Protein AF-V4A586-F1 (afdb_monomer_lite)

Structure (mmCIF, N/CA/C/O backbone):
data_AF-V4A586-F1
#
_entry.id 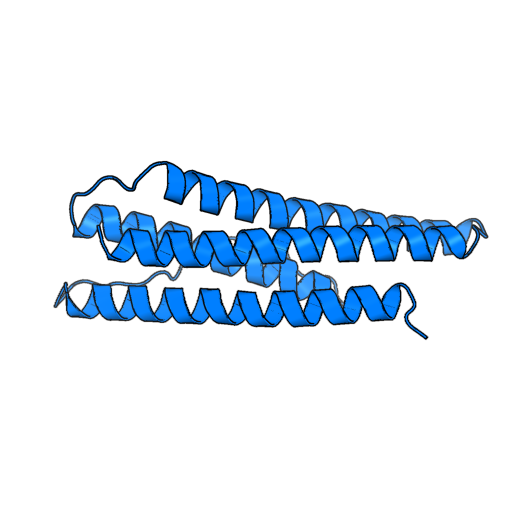  AF-V4A586-F1
#
loop_
_atom_site.group_PDB
_atom_site.id
_atom_site.type_symbol
_atom_site.label_atom_id
_atom_site.label_alt_id
_atom_site.label_comp_id
_atom_site.label_asym_id
_atom_site.label_entity_id
_atom_site.label_seq_id
_atom_site.pdbx_PDB_ins_code
_atom_site.Cartn_x
_atom_site.Cartn_y
_atom_site.Cartn_z
_atom_site.occupancy
_atom_site.B_iso_or_equiv
_atom_site.auth_seq_id
_atom_site.auth_comp_id
_atom_site.auth_asym_id
_atom_site.auth_atom_id
_atom_site.pdbx_PDB_model_num
ATOM 1 N N . ARG A 1 1 ? 27.097 9.034 -10.614 1.00 47.44 1 ARG A N 1
ATOM 2 C CA . ARG A 1 1 ? 26.293 8.954 -11.860 1.00 47.44 1 ARG A CA 1
ATOM 3 C C . ARG A 1 1 ? 24.962 8.303 -11.495 1.00 47.44 1 ARG A C 1
ATOM 5 O O . ARG A 1 1 ? 25.002 7.175 -11.031 1.00 47.44 1 ARG A O 1
ATOM 12 N N . SER A 1 2 ? 23.832 9.006 -11.604 1.00 67.00 2 SER A N 1
ATOM 13 C CA . SER A 1 2 ? 22.501 8.431 -11.347 1.00 67.00 2 SER A CA 1
ATOM 14 C C . SER A 1 2 ? 21.898 7.982 -12.677 1.00 67.00 2 SER A C 1
ATOM 16 O O . SER A 1 2 ? 21.744 8.813 -13.565 1.00 67.00 2 SER A O 1
ATOM 18 N N . GLY A 1 3 ? 21.640 6.683 -12.838 1.00 87.38 3 GLY A N 1
ATOM 19 C CA . GLY A 1 3 ? 20.925 6.125 -13.993 1.00 87.38 3 GLY A CA 1
ATOM 20 C C . GLY A 1 3 ? 19.514 5.653 -13.611 1.00 87.38 3 GLY A C 1
ATOM 21 O O . GLY A 1 3 ? 19.225 5.552 -12.416 1.00 87.38 3 GLY A O 1
ATOM 22 N N . PRO A 1 4 ? 18.658 5.301 -14.585 1.00 89.50 4 PRO A N 1
ATOM 23 C CA . PRO A 1 4 ? 17.266 4.889 -14.359 1.00 89.50 4 PRO A CA 1
ATOM 24 C C . PRO A 1 4 ? 17.081 3.821 -13.277 1.00 89.50 4 PRO A C 1
ATOM 26 O O . PRO A 1 4 ? 16.214 3.943 -12.416 1.00 89.50 4 PRO A O 1
ATOM 29 N N . SER A 1 5 ? 17.942 2.801 -13.252 1.00 91.19 5 SER A N 1
ATOM 30 C CA . SER A 1 5 ? 17.889 1.747 -12.231 1.00 91.19 5 SER A CA 1
ATOM 31 C C . SER A 1 5 ? 18.197 2.260 -10.820 1.00 91.19 5 SER A C 1
ATOM 33 O O . SER A 1 5 ? 17.603 1.788 -9.853 1.00 91.19 5 SER A O 1
ATOM 35 N N . ASN A 1 6 ? 19.104 3.235 -10.690 1.00 93.94 6 ASN A N 1
ATOM 36 C CA . ASN A 1 6 ? 19.412 3.864 -9.406 1.00 93.94 6 ASN A CA 1
ATOM 37 C C . ASN A 1 6 ? 18.234 4.717 -8.920 1.00 93.94 6 ASN A C 1
ATOM 39 O O . ASN A 1 6 ? 17.890 4.675 -7.744 1.00 93.94 6 ASN A O 1
ATOM 43 N N . GLU A 1 7 ? 17.579 5.446 -9.823 1.00 94.94 7 GLU A N 1
ATOM 44 C CA . GLU A 1 7 ? 16.382 6.220 -9.489 1.00 94.94 7 GLU A CA 1
ATOM 45 C C . GLU A 1 7 ? 15.229 5.319 -9.037 1.00 94.94 7 GLU A C 1
ATOM 47 O O . GLU A 1 7 ? 14.639 5.561 -7.983 1.00 94.94 7 GLU A O 1
ATOM 52 N N . LEU A 1 8 ? 14.970 4.224 -9.761 1.00 95.56 8 LEU A N 1
ATOM 53 C CA . LEU A 1 8 ? 13.999 3.212 -9.346 1.00 95.56 8 LEU A CA 1
ATOM 54 C C . LEU A 1 8 ? 14.324 2.662 -7.953 1.00 95.56 8 LEU A C 1
ATOM 56 O O . LEU A 1 8 ? 13.428 2.543 -7.120 1.00 95.56 8 LEU A O 1
ATOM 60 N N . HIS A 1 9 ? 15.595 2.349 -7.687 1.00 96.38 9 HIS A N 1
ATOM 61 C CA . HIS A 1 9 ? 16.029 1.857 -6.384 1.00 96.38 9 HIS A CA 1
ATOM 62 C C . HIS A 1 9 ? 15.733 2.862 -5.263 1.00 96.38 9 HIS A C 1
ATOM 64 O O . HIS A 1 9 ? 15.086 2.497 -4.283 1.00 96.38 9 HIS A O 1
ATOM 70 N N . VAL A 1 10 ? 16.125 4.128 -5.432 1.00 97.31 10 VAL A N 1
ATOM 71 C CA . VAL A 1 10 ? 15.877 5.194 -4.447 1.00 97.31 10 VAL A CA 1
ATOM 72 C C . VAL A 1 10 ? 14.379 5.372 -4.192 1.00 97.31 10 VAL A C 1
ATOM 74 O O . VAL A 1 10 ? 13.949 5.379 -3.039 1.00 97.31 10 VAL A O 1
ATOM 77 N N . LYS A 1 11 ? 13.557 5.444 -5.248 1.00 97.81 11 LYS A N 1
ATOM 78 C CA . LYS A 1 11 ? 12.097 5.582 -5.100 1.00 97.81 11 LYS A CA 1
ATOM 79 C C . LYS A 1 11 ? 11.458 4.381 -4.424 1.00 97.81 11 LYS A C 1
ATOM 81 O O . LYS A 1 11 ? 10.499 4.539 -3.670 1.00 97.81 11 LYS A O 1
ATOM 86 N N . LEU A 1 12 ? 12.006 3.193 -4.639 1.00 97.50 12 LEU A N 1
ATOM 87 C CA . LEU A 1 12 ? 11.536 1.990 -3.977 1.00 97.50 12 LEU A CA 1
ATOM 88 C C . LEU A 1 12 ? 11.859 1.989 -2.477 1.00 97.50 12 LEU A C 1
ATOM 90 O O . LEU A 1 12 ? 10.984 1.635 -1.688 1.00 97.50 12 LEU A O 1
ATOM 94 N N . GLU A 1 13 ? 13.063 2.411 -2.072 1.00 98.12 13 GLU A N 1
ATOM 95 C CA . GLU A 1 13 ? 13.418 2.570 -0.650 1.00 98.12 13 GLU A CA 1
ATOM 96 C C . GLU A 1 13 ? 12.497 3.571 0.053 1.00 98.12 13 GLU A C 1
ATOM 98 O O . GLU A 1 13 ? 11.889 3.237 1.074 1.00 98.12 13 GLU A O 1
ATOM 103 N N . GLU A 1 14 ? 12.322 4.759 -0.536 1.00 97.94 14 GLU A N 1
ATOM 104 C CA . GLU A 1 14 ? 11.419 5.797 -0.019 1.00 97.94 14 GLU A CA 1
ATOM 105 C C . GLU A 1 14 ? 9.994 5.245 0.164 1.00 97.94 14 GLU A C 1
ATOM 107 O O . GLU A 1 14 ? 9.363 5.438 1.208 1.00 97.94 14 GLU A O 1
ATOM 112 N N . CYS A 1 15 ? 9.482 4.514 -0.831 1.00 98.31 15 CYS A N 1
ATOM 113 C CA . CYS A 1 15 ? 8.144 3.937 -0.772 1.00 98.31 15 CYS A CA 1
ATOM 114 C C . CYS A 1 15 ? 8.016 2.884 0.335 1.00 98.31 15 CYS A C 1
ATOM 116 O O . CYS A 1 15 ? 7.014 2.870 1.055 1.00 98.31 15 CYS A O 1
ATOM 118 N N . TYR A 1 16 ? 9.017 2.014 0.502 1.00 98.38 16 TYR A N 1
ATOM 119 C CA . TYR A 1 16 ? 9.025 1.000 1.559 1.00 98.38 16 TYR A CA 1
ATOM 120 C C . TYR A 1 16 ? 9.070 1.613 2.958 1.00 98.38 16 TYR A C 1
ATOM 122 O O . TYR A 1 16 ? 8.412 1.107 3.869 1.00 98.38 16 TYR A O 1
ATOM 130 N N . GLU A 1 17 ? 9.819 2.697 3.146 1.00 98.00 17 GLU A N 1
ATOM 131 C CA . GLU A 1 17 ? 9.849 3.415 4.416 1.00 98.00 17 GLU A CA 1
ATOM 132 C C . GLU A 1 17 ? 8.459 3.956 4.777 1.00 98.00 17 GLU A C 1
ATOM 134 O O . GLU A 1 17 ? 7.956 3.720 5.881 1.00 98.00 17 GLU A O 1
ATOM 139 N N . GLN A 1 18 ? 7.790 4.617 3.828 1.00 98.06 18 GLN A N 1
ATOM 140 C CA . GLN A 1 18 ? 6.438 5.129 4.056 1.00 98.06 18 GLN A CA 1
ATOM 141 C C . GLN A 1 18 ? 5.423 4.004 4.268 1.00 98.06 18 GLN A C 1
ATOM 143 O O . GLN A 1 18 ? 4.547 4.127 5.127 1.00 98.06 18 GLN A O 1
ATOM 148 N N . PHE A 1 19 ? 5.569 2.892 3.545 1.00 97.75 19 PHE A N 1
ATOM 149 C CA . PHE A 1 19 ? 4.736 1.706 3.713 1.00 97.75 19 PHE A CA 1
ATOM 150 C C . PHE A 1 19 ? 4.838 1.137 5.136 1.00 97.75 19 PHE A C 1
ATOM 152 O O . PHE A 1 19 ? 3.818 0.974 5.801 1.00 97.75 19 PHE A O 1
ATOM 159 N N . LYS A 1 20 ? 6.051 0.962 5.677 1.00 97.88 20 LYS A N 1
ATOM 160 C CA . LYS A 1 20 ? 6.241 0.563 7.088 1.00 97.88 20 LYS A CA 1
ATOM 161 C C . LYS A 1 20 ? 5.574 1.543 8.057 1.00 97.88 20 LYS A C 1
ATOM 163 O O . LYS A 1 20 ? 5.054 1.144 9.102 1.00 97.88 20 LYS A O 1
ATOM 168 N N . GLY A 1 21 ? 5.579 2.831 7.713 1.00 97.19 21 GLY A N 1
ATOM 169 C CA . GLY A 1 21 ? 4.858 3.869 8.442 1.00 97.19 21 GLY A CA 1
ATOM 170 C C . GLY A 1 21 ? 3.351 3.608 8.516 1.00 97.19 21 GLY A C 1
ATOM 171 O O . GLY A 1 21 ? 2.782 3.712 9.603 1.00 97.19 21 GLY A O 1
ATOM 172 N N . VAL A 1 22 ? 2.717 3.234 7.398 1.00 97.06 22 VAL A N 1
ATOM 173 C CA . VAL A 1 22 ? 1.279 2.908 7.355 1.00 97.06 22 VAL A CA 1
ATOM 174 C C . VAL A 1 22 ? 0.965 1.658 8.176 1.00 97.06 22 VAL A C 1
ATOM 176 O O . VAL A 1 22 ? 0.031 1.676 8.973 1.00 97.06 22 VAL A O 1
ATOM 179 N N . GLU A 1 23 ? 1.801 0.617 8.094 1.00 97.31 23 GLU A N 1
ATOM 180 C CA . GLU A 1 23 ? 1.610 -0.610 8.879 1.00 97.31 23 GLU A CA 1
ATOM 181 C C . GLU A 1 23 ? 1.697 -0.346 10.385 1.00 97.31 23 GLU A C 1
ATOM 183 O O . GLU A 1 23 ? 0.922 -0.888 11.182 1.00 97.31 23 GLU A O 1
ATOM 188 N N . LYS A 1 24 ? 2.657 0.491 10.795 1.00 96.75 24 LYS A N 1
ATOM 189 C CA . LYS A 1 24 ? 2.819 0.901 12.192 1.00 96.75 24 LYS A CA 1
ATOM 190 C C . LYS A 1 24 ? 1.605 1.690 12.668 1.00 96.75 24 LYS A C 1
ATOM 192 O O . LYS A 1 24 ? 1.135 1.446 13.777 1.00 96.75 24 LYS A O 1
ATOM 197 N N . GLU A 1 25 ? 1.097 2.603 11.845 1.00 96.44 25 GLU A N 1
ATOM 198 C CA . GLU A 1 25 ? -0.109 3.363 12.162 1.00 96.44 25 GLU A CA 1
ATOM 199 C C . GLU A 1 25 ? -1.312 2.427 12.312 1.00 96.44 25 GLU A C 1
ATOM 201 O O . GLU A 1 25 ? -2.016 2.508 13.312 1.00 96.44 25 GLU A O 1
ATOM 206 N N . ARG A 1 26 ? -1.523 1.477 11.384 1.00 96.94 26 ARG A N 1
ATOM 207 C CA . ARG A 1 26 ? -2.621 0.490 11.467 1.00 96.94 26 ARG A CA 1
ATOM 208 C C . ARG A 1 26 ? -2.581 -0.279 12.778 1.00 96.94 26 ARG A C 1
ATOM 210 O O . ARG A 1 26 ? -3.594 -0.362 13.467 1.00 96.94 26 ARG A O 1
ATOM 217 N N . LYS A 1 27 ? -1.414 -0.813 13.144 1.00 96.19 27 LYS A N 1
ATOM 218 C CA . LYS A 1 27 ? -1.240 -1.569 14.395 1.00 96.19 27 LYS A CA 1
ATOM 219 C C . LYS A 1 27 ? -1.557 -0.717 15.626 1.00 96.19 27 LYS A C 1
ATOM 221 O O . LYS A 1 27 ? -2.188 -1.219 16.551 1.00 96.19 27 LYS A O 1
ATOM 226 N N . LYS A 1 28 ? -1.168 0.563 15.632 1.00 95.44 28 LYS A N 1
ATOM 227 C CA . LYS A 1 28 ? -1.523 1.503 16.708 1.00 95.44 28 LYS A CA 1
ATOM 228 C C . LYS A 1 28 ? -3.029 1.746 16.779 1.00 95.44 28 LYS A C 1
ATOM 230 O O . LYS A 1 28 ? -3.591 1.645 17.862 1.00 95.44 28 LYS A O 1
ATOM 235 N N . THR A 1 29 ? -3.679 2.017 15.646 1.00 94.56 29 THR A N 1
ATOM 236 C CA . THR A 1 29 ? -5.138 2.196 15.570 1.00 94.56 29 THR A CA 1
ATOM 237 C C . THR A 1 29 ? -5.875 0.955 16.078 1.00 94.56 29 THR A C 1
ATOM 239 O O . THR A 1 29 ? -6.813 1.074 16.857 1.00 94.56 29 THR A O 1
ATOM 242 N N . GLU A 1 30 ? -5.431 -0.241 15.691 1.00 94.75 30 GLU A N 1
ATOM 243 C CA . GLU A 1 30 ? -6.021 -1.507 16.136 1.00 94.75 30 GLU A CA 1
ATOM 244 C C . GLU A 1 30 ? -5.866 -1.722 17.649 1.00 94.75 30 GLU A C 1
ATOM 246 O O . GLU A 1 30 ? -6.840 -2.065 18.318 1.00 94.75 30 GLU A O 1
ATOM 251 N N . ALA A 1 31 ? -4.675 -1.461 18.199 1.00 94.50 31 ALA A N 1
ATOM 252 C CA . ALA A 1 31 ? -4.415 -1.557 19.635 1.00 94.50 31 ALA A CA 1
ATOM 253 C C . ALA A 1 31 ? -5.246 -0.549 20.445 1.00 94.50 31 ALA A C 1
ATOM 255 O O . ALA A 1 31 ? -5.824 -0.901 21.473 1.00 94.50 31 ALA A O 1
ATOM 256 N N . GLU A 1 32 ? -5.350 0.688 19.963 1.00 94.12 32 GLU A N 1
ATOM 257 C CA . GLU A 1 32 ? -6.130 1.730 20.624 1.00 94.12 32 GLU A CA 1
ATOM 258 C C . GLU A 1 32 ? -7.630 1.410 20.606 1.00 94.12 32 GLU A C 1
ATOM 260 O O . GLU A 1 32 ? -8.300 1.507 21.634 1.00 94.12 32 GLU A O 1
ATOM 265 N N . LEU A 1 33 ? -8.159 0.926 19.479 1.00 92.94 33 LEU A N 1
ATOM 266 C CA . LEU A 1 33 ? -9.551 0.481 19.399 1.00 92.94 33 LEU A CA 1
ATOM 267 C C . LEU A 1 33 ? -9.836 -0.708 20.321 1.00 92.94 33 LEU A C 1
ATOM 269 O O . LEU A 1 33 ? -10.907 -0.750 20.928 1.00 92.94 33 LEU A O 1
ATOM 273 N N . ALA A 1 34 ? -8.897 -1.652 20.451 1.00 93.69 34 ALA A N 1
ATOM 274 C CA . ALA A 1 34 ? -9.021 -2.773 21.382 1.00 93.69 34 ALA A CA 1
ATOM 275 C C . ALA A 1 34 ? -9.081 -2.292 22.840 1.00 93.69 34 ALA A C 1
ATOM 277 O O . ALA A 1 34 ? -9.936 -2.741 23.602 1.00 93.69 34 ALA A O 1
ATOM 278 N N . ARG A 1 35 ? -8.230 -1.327 23.210 1.00 93.31 35 ARG A N 1
ATOM 279 C CA . ARG A 1 35 ? -8.207 -0.717 24.547 1.00 93.31 35 ARG A CA 1
ATOM 280 C C . ARG A 1 35 ? -9.517 0.003 24.879 1.00 93.31 35 ARG A C 1
ATOM 282 O O . ARG A 1 35 ? -9.995 -0.092 26.004 1.00 93.31 35 ARG A O 1
ATOM 289 N N . GLN A 1 36 ? -10.104 0.695 23.903 1.00 91.94 36 GLN A N 1
ATOM 290 C CA . GLN A 1 36 ? -11.377 1.413 24.051 1.00 91.94 36 GLN A CA 1
ATOM 291 C C . GLN A 1 36 ? -12.606 0.489 24.081 1.00 91.94 36 GLN A C 1
ATOM 293 O O . GLN A 1 36 ? -13.689 0.928 24.454 1.00 91.94 36 GLN A O 1
ATOM 298 N N . ASN A 1 37 ? -12.468 -0.779 23.678 1.00 89.62 37 ASN A N 1
ATOM 299 C CA . ASN A 1 37 ? -13.583 -1.718 23.554 1.00 89.62 37 ASN A CA 1
ATOM 300 C C . ASN A 1 37 ? -13.289 -3.061 24.250 1.00 89.62 37 ASN A C 1
ATOM 302 O O . ASN A 1 37 ? -13.165 -4.086 23.564 1.00 89.62 37 ASN A O 1
ATOM 306 N N . PRO A 1 38 ? -13.207 -3.095 25.596 1.00 89.56 38 PRO A N 1
ATOM 307 C CA . PRO A 1 38 ? -12.965 -4.331 26.334 1.00 89.56 38 PRO A CA 1
ATOM 308 C C . PRO A 1 38 ? -13.981 -5.425 25.977 1.00 89.56 38 PRO A C 1
ATOM 310 O O . PRO A 1 38 ? -15.171 -5.161 25.811 1.00 89.56 38 PRO A O 1
ATOM 313 N N . GLY A 1 39 ? -13.504 -6.662 25.826 1.00 87.50 39 GLY A N 1
ATOM 314 C CA . GLY A 1 39 ? -14.342 -7.822 25.493 1.00 87.50 39 GLY A CA 1
ATOM 315 C C . GLY A 1 39 ? -14.744 -7.949 24.017 1.00 87.50 39 GLY A C 1
ATOM 316 O O . GLY A 1 39 ? -15.287 -8.983 23.630 1.00 87.50 39 GLY A O 1
ATOM 317 N N . LYS A 1 40 ? -14.448 -6.963 23.156 1.00 88.31 40 LYS A N 1
ATOM 318 C CA . LYS A 1 40 ? -14.718 -7.050 21.710 1.00 88.31 40 LYS A CA 1
ATOM 319 C C . LYS A 1 40 ? -13.467 -7.459 20.929 1.00 88.31 40 LYS A C 1
ATOM 321 O O . LYS A 1 40 ? -12.373 -6.944 21.146 1.00 88.31 40 LYS A O 1
ATOM 326 N N . LYS A 1 41 ? -13.629 -8.342 19.935 1.00 85.00 41 LYS A N 1
ATOM 327 C CA . LYS A 1 41 ? -12.533 -8.748 19.037 1.00 85.00 41 LYS A CA 1
ATOM 328 C C . LYS A 1 41 ? -12.233 -7.662 17.997 1.00 85.00 41 LYS A C 1
ATOM 330 O O . LYS A 1 41 ? -12.779 -7.653 16.884 1.00 85.00 41 LYS A O 1
ATOM 335 N N . VAL A 1 42 ? -11.312 -6.767 18.333 1.00 88.12 42 VAL A N 1
ATOM 336 C CA . VAL A 1 42 ? -10.744 -5.806 17.385 1.00 88.12 42 VAL A CA 1
ATOM 337 C C . VAL A 1 42 ? -9.622 -6.491 16.616 1.00 88.12 42 VAL A C 1
ATOM 339 O O . VAL A 1 42 ? -8.599 -6.864 17.171 1.00 88.12 42 VAL A O 1
ATOM 342 N N . SER A 1 43 ? -9.870 -6.734 15.331 1.00 87.38 43 SER A N 1
ATOM 343 C CA . SER A 1 43 ? -8.871 -7.281 14.419 1.00 87.38 43 SER A CA 1
ATOM 344 C C . SER A 1 43 ? -9.143 -6.803 13.006 1.00 87.38 43 SER A C 1
ATOM 346 O O . SER A 1 43 ? -10.308 -6.802 12.589 1.00 87.38 43 SER A O 1
ATOM 348 N N . SER A 1 44 ? -8.082 -6.412 12.306 1.00 88.38 44 SER A N 1
ATOM 349 C CA . SER A 1 44 ? -8.105 -6.022 10.892 1.00 88.38 44 SER A CA 1
ATOM 350 C C . SER A 1 44 ? -7.705 -7.156 9.940 1.00 88.38 44 SER A C 1
ATOM 352 O O . SER A 1 44 ? -7.588 -6.940 8.734 1.00 88.38 44 SER A O 1
ATOM 354 N N . ALA A 1 45 ? -7.487 -8.368 10.466 1.00 84.25 45 ALA A N 1
ATOM 355 C CA . ALA A 1 45 ? -7.225 -9.542 9.649 1.00 84.25 45 ALA A CA 1
ATOM 356 C C . ALA A 1 45 ? -8.424 -9.839 8.739 1.00 84.25 45 ALA A C 1
ATOM 358 O O . ALA A 1 45 ? -9.577 -9.823 9.172 1.00 84.25 45 ALA A O 1
ATOM 359 N N . ASN A 1 46 ? -8.130 -10.127 7.477 1.00 83.44 46 ASN A N 1
ATOM 360 C CA . ASN A 1 46 ? -9.114 -10.484 6.472 1.00 83.44 46 ASN A CA 1
ATOM 361 C C . ASN A 1 46 ? -8.567 -11.599 5.573 1.00 83.44 46 ASN A C 1
ATOM 363 O O . ASN A 1 46 ? -7.367 -11.879 5.562 1.00 83.44 46 ASN A O 1
ATOM 367 N N . ASN A 1 47 ? -9.471 -12.228 4.827 1.00 80.62 47 ASN A N 1
ATOM 368 C CA . ASN A 1 47 ? -9.168 -13.346 3.937 1.00 80.62 47 ASN A CA 1
ATOM 369 C C . ASN A 1 47 ? -9.181 -12.895 2.473 1.00 80.62 47 ASN A C 1
ATOM 371 O O . ASN A 1 47 ? -9.797 -13.546 1.630 1.00 80.62 47 ASN A O 1
ATOM 375 N N . IL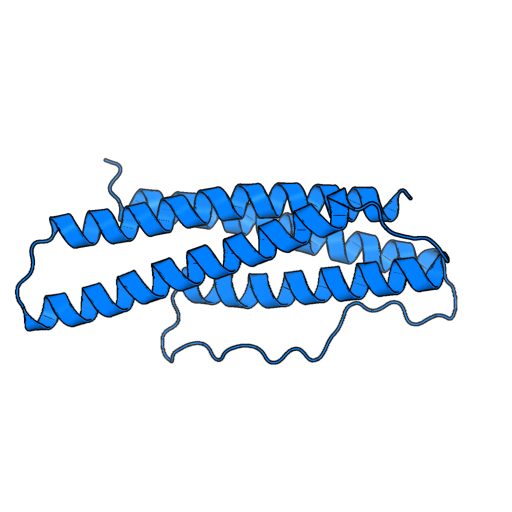E A 1 48 ? -8.561 -11.749 2.166 1.00 83.94 48 ILE A N 1
ATOM 376 C CA . ILE A 1 48 ? -8.491 -11.316 0.769 1.00 83.94 48 ILE A CA 1
ATOM 377 C C . ILE A 1 48 ? -7.735 -12.347 -0.069 1.00 83.94 48 ILE A C 1
ATOM 379 O O . ILE A 1 48 ? -6.725 -12.910 0.359 1.00 83.94 48 ILE A O 1
ATOM 383 N N . VAL A 1 49 ? -8.208 -12.570 -1.292 1.00 80.88 49 VAL A N 1
ATOM 384 C CA . VAL A 1 49 ? -7.471 -13.375 -2.261 1.00 80.88 49 VAL A CA 1
ATOM 385 C C . VAL A 1 49 ? -6.274 -12.557 -2.723 1.00 80.88 49 VAL A C 1
ATOM 387 O O . VAL A 1 49 ? -6.418 -11.521 -3.371 1.00 80.88 49 VAL A O 1
ATOM 390 N N . ILE A 1 50 ? -5.081 -13.010 -2.353 1.00 77.06 50 ILE A N 1
ATOM 391 C CA . ILE A 1 50 ? -3.833 -12.340 -2.704 1.00 77.06 50 ILE A CA 1
ATOM 392 C C . ILE A 1 50 ? -3.390 -12.843 -4.084 1.00 77.06 50 ILE A C 1
ATOM 394 O O . ILE A 1 50 ? -3.254 -14.059 -4.259 1.00 77.06 50 ILE A O 1
ATOM 398 N N . PRO A 1 51 ? -3.127 -11.952 -5.059 1.00 76.94 51 PRO A N 1
ATOM 399 C CA . PRO A 1 51 ? -2.525 -12.350 -6.325 1.00 76.94 51 PRO A CA 1
ATOM 400 C C . PRO A 1 51 ? -1.212 -13.101 -6.084 1.00 76.94 51 PRO A C 1
ATOM 402 O O . PRO A 1 51 ? -0.356 -12.644 -5.323 1.00 76.94 51 PRO A O 1
ATOM 405 N N . ARG A 1 52 ? -1.049 -14.267 -6.718 1.00 82.31 52 ARG A N 1
ATOM 406 C CA . ARG A 1 52 ? 0.185 -15.049 -6.583 1.00 82.31 52 ARG A CA 1
ATOM 407 C C . ARG A 1 52 ? 1.343 -14.291 -7.221 1.00 82.31 52 ARG A C 1
ATOM 409 O O . ARG A 1 52 ? 1.230 -13.798 -8.341 1.00 82.31 52 ARG A O 1
ATOM 416 N N . LEU A 1 53 ? 2.454 -14.229 -6.498 1.00 87.19 53 LEU A N 1
ATOM 417 C CA . LEU A 1 53 ? 3.707 -13.723 -7.038 1.00 87.19 53 LEU A CA 1
ATOM 418 C C . LEU A 1 53 ? 4.253 -14.697 -8.099 1.00 87.19 53 LEU A C 1
ATOM 420 O O . LEU A 1 53 ? 4.041 -15.907 -7.975 1.00 87.19 53 LEU A O 1
ATOM 424 N N . PRO A 1 54 ? 4.961 -14.198 -9.128 1.00 83.56 54 PRO A N 1
ATOM 425 C CA . PRO A 1 54 ? 5.692 -15.053 -10.061 1.00 83.56 54 PRO A CA 1
ATOM 426 C C . PRO A 1 54 ? 6.817 -15.811 -9.337 1.00 83.56 54 PRO A C 1
ATOM 428 O O . PRO A 1 54 ? 7.208 -15.426 -8.236 1.00 83.56 54 PRO A O 1
ATOM 431 N N . SER A 1 55 ? 7.380 -16.850 -9.968 1.00 83.56 55 SER A N 1
ATOM 432 C CA . SER A 1 55 ? 8.417 -17.707 -9.362 1.00 83.56 55 SER A CA 1
ATOM 433 C C . SER A 1 55 ? 9.642 -16.933 -8.859 1.00 83.56 55 SER A C 1
ATOM 435 O O . SER A 1 55 ? 10.193 -17.277 -7.820 1.00 83.56 55 SER A O 1
ATOM 437 N N . ASN A 1 56 ? 10.023 -15.854 -9.554 1.00 88.00 56 ASN A N 1
ATOM 438 C CA . ASN A 1 56 ? 11.131 -14.971 -9.184 1.00 88.00 56 ASN A CA 1
ATOM 439 C C . ASN A 1 56 ? 10.630 -13.523 -9.033 1.00 88.00 56 ASN A C 1
ATOM 441 O O . ASN A 1 56 ? 10.783 -12.721 -9.956 1.00 88.00 56 ASN A O 1
ATOM 445 N N . PRO A 1 57 ? 9.991 -13.171 -7.902 1.00 92.81 57 PRO A N 1
ATOM 446 C CA . PRO A 1 57 ? 9.395 -11.856 -7.735 1.00 92.81 57 PRO A CA 1
ATOM 447 C C . PRO A 1 57 ? 10.448 -10.805 -7.387 1.00 92.81 57 PRO A C 1
ATOM 449 O O . PRO A 1 57 ? 11.222 -10.961 -6.432 1.00 92.81 57 PRO A O 1
ATOM 452 N N . SER A 1 58 ? 10.415 -9.693 -8.118 1.00 94.81 58 SER A N 1
ATOM 453 C CA . SER A 1 58 ? 11.189 -8.496 -7.805 1.00 94.81 58 SER A CA 1
ATOM 454 C C . SER A 1 58 ? 10.678 -7.822 -6.529 1.00 94.81 58 SER A C 1
ATOM 456 O O . SER A 1 58 ? 9.602 -8.125 -6.003 1.00 94.81 58 SER A O 1
ATOM 458 N N . ARG A 1 59 ? 11.443 -6.849 -6.033 1.00 96.25 59 ARG A N 1
ATOM 459 C CA . ARG A 1 59 ? 11.007 -6.008 -4.913 1.00 96.25 59 ARG A CA 1
ATOM 460 C C . ARG A 1 59 ? 9.757 -5.187 -5.253 1.00 96.25 59 ARG A C 1
ATOM 462 O O . ARG A 1 59 ? 8.913 -5.003 -4.388 1.00 96.25 59 ARG A O 1
ATOM 469 N N . VAL A 1 60 ? 9.594 -4.762 -6.505 1.00 96.69 60 VAL A N 1
ATOM 470 C CA . VAL A 1 60 ? 8.380 -4.060 -6.952 1.00 96.69 60 VAL A CA 1
ATOM 471 C C . VAL A 1 60 ? 7.166 -4.990 -6.885 1.00 96.69 60 VAL A C 1
ATOM 473 O O . VAL A 1 60 ? 6.124 -4.596 -6.367 1.00 96.69 60 VAL A O 1
ATOM 476 N N . ASP A 1 61 ? 7.315 -6.245 -7.320 1.00 96.06 61 ASP A N 1
ATOM 477 C CA . ASP A 1 61 ? 6.228 -7.236 -7.283 1.00 96.06 61 ASP A CA 1
ATOM 478 C C . ASP A 1 61 ? 5.754 -7.485 -5.840 1.00 96.06 61 ASP A C 1
ATOM 480 O O . ASP A 1 61 ? 4.553 -7.515 -5.563 1.00 96.06 61 ASP A O 1
ATOM 484 N N . ARG A 1 62 ? 6.701 -7.592 -4.898 1.00 96.25 62 ARG A N 1
ATOM 485 C CA . ARG A 1 62 ? 6.403 -7.730 -3.462 1.00 96.25 62 ARG A CA 1
ATOM 486 C C . ARG A 1 62 ? 5.705 -6.490 -2.909 1.00 96.25 62 ARG A C 1
ATOM 488 O O . ARG A 1 62 ? 4.674 -6.632 -2.262 1.00 96.25 62 ARG A O 1
ATOM 495 N N . LEU A 1 63 ? 6.210 -5.290 -3.215 1.00 97.00 63 LEU A N 1
ATOM 496 C CA . LEU A 1 63 ? 5.598 -4.028 -2.788 1.00 97.00 63 LEU A CA 1
ATOM 497 C C . LEU A 1 63 ? 4.134 -3.921 -3.235 1.00 97.00 63 LEU A C 1
ATOM 499 O O . LEU A 1 63 ? 3.291 -3.523 -2.434 1.00 97.00 63 LEU A O 1
ATOM 503 N N . ILE A 1 64 ? 3.818 -4.288 -4.482 1.00 96.56 64 ILE A N 1
ATOM 504 C CA . ILE A 1 64 ? 2.444 -4.268 -5.008 1.00 96.56 64 ILE A CA 1
ATOM 505 C C . ILE A 1 64 ? 1.538 -5.179 -4.170 1.00 96.56 64 ILE A C 1
ATOM 507 O O . ILE A 1 64 ? 0.486 -4.750 -3.693 1.00 96.56 64 ILE A O 1
ATOM 511 N N . VAL A 1 65 ? 1.951 -6.433 -3.974 1.00 95.69 65 VAL A N 1
ATOM 512 C CA . VAL A 1 65 ? 1.167 -7.433 -3.237 1.00 95.69 65 VAL A CA 1
ATOM 513 C C . VAL A 1 65 ? 0.985 -7.042 -1.771 1.00 95.69 65 VAL A C 1
ATOM 515 O O . VAL A 1 65 ? -0.128 -7.115 -1.245 1.00 95.69 65 VAL A O 1
ATOM 518 N N . ASP A 1 66 ? 2.055 -6.599 -1.116 1.00 95.56 66 ASP A N 1
ATOM 519 C CA . ASP A 1 66 ? 2.006 -6.171 0.279 1.00 95.56 66 ASP A CA 1
ATOM 520 C C . ASP A 1 66 ? 1.141 -4.914 0.442 1.00 95.56 66 ASP A C 1
ATOM 522 O O . ASP A 1 66 ? 0.352 -4.838 1.385 1.00 95.56 66 ASP A O 1
ATOM 526 N N . SER A 1 67 ? 1.183 -3.988 -0.523 1.00 96.19 67 SER A N 1
ATOM 527 C CA . SER A 1 67 ? 0.326 -2.796 -0.532 1.00 96.19 67 SER A CA 1
ATOM 528 C C . SER A 1 67 ? -1.155 -3.137 -0.673 1.00 96.19 67 SER A C 1
ATOM 530 O O . SER A 1 67 ? -1.964 -2.599 0.079 1.00 96.19 67 SER A O 1
ATOM 532 N N . PHE A 1 68 ? -1.531 -4.060 -1.569 1.00 95.69 68 PHE A N 1
ATOM 533 C CA . PHE A 1 68 ? -2.920 -4.532 -1.661 1.00 95.69 68 PHE A CA 1
ATOM 534 C C . PHE A 1 68 ? -3.390 -5.167 -0.351 1.00 95.69 68 PHE A C 1
ATOM 536 O O . PHE A 1 68 ? -4.514 -4.926 0.095 1.00 95.69 68 PHE A O 1
ATOM 543 N N . ARG A 1 69 ? -2.525 -5.967 0.282 1.00 95.31 69 ARG A N 1
ATOM 544 C CA . ARG A 1 69 ? -2.845 -6.622 1.550 1.00 95.31 69 ARG A CA 1
ATOM 545 C C . ARG A 1 69 ? -3.084 -5.608 2.656 1.00 95.31 69 ARG A C 1
ATOM 547 O O . ARG A 1 69 ? -4.073 -5.714 3.377 1.00 95.31 69 ARG A O 1
ATOM 554 N N . GLU A 1 70 ? -2.198 -4.633 2.787 1.00 96.56 70 GLU A N 1
ATOM 555 C CA . GLU A 1 70 ? -2.304 -3.646 3.853 1.00 96.56 70 GLU A CA 1
ATOM 556 C C . GLU A 1 70 ? -3.458 -2.667 3.636 1.00 96.56 70 GLU A C 1
ATOM 558 O O . GLU A 1 70 ? -4.182 -2.369 4.587 1.00 96.56 70 GLU A O 1
ATOM 563 N N . HIS A 1 71 ? -3.707 -2.256 2.389 1.00 96.69 71 HIS A N 1
ATOM 564 C CA . HIS A 1 71 ? -4.892 -1.475 2.027 1.00 96.69 71 HIS A CA 1
ATOM 565 C C . HIS A 1 71 ? -6.176 -2.166 2.493 1.00 96.69 71 HIS A C 1
ATOM 567 O O . HIS A 1 71 ? -6.971 -1.571 3.224 1.00 96.69 71 HIS A O 1
ATOM 573 N N . ALA A 1 72 ? -6.339 -3.453 2.177 1.00 96.00 72 ALA A N 1
ATOM 574 C CA . ALA A 1 72 ? -7.525 -4.202 2.575 1.00 96.00 72 ALA A CA 1
ATOM 575 C C . ALA A 1 72 ? -7.687 -4.291 4.101 1.00 96.00 72 ALA A C 1
ATOM 577 O O . ALA A 1 72 ? -8.808 -4.212 4.615 1.00 96.00 72 ALA A O 1
ATOM 578 N N . ARG A 1 73 ? -6.583 -4.456 4.844 1.00 96.06 73 ARG A N 1
ATOM 579 C CA . ARG A 1 73 ? -6.625 -4.459 6.315 1.00 96.06 73 ARG A CA 1
ATOM 580 C C . ARG A 1 73 ? -7.073 -3.114 6.864 1.00 96.06 73 ARG A C 1
ATOM 582 O O . ARG A 1 73 ? -7.891 -3.083 7.778 1.00 96.06 73 ARG A O 1
ATOM 589 N N . ILE A 1 74 ? -6.584 -2.012 6.302 1.00 96.00 74 ILE A N 1
ATOM 590 C CA . ILE A 1 74 ? -6.977 -0.664 6.725 1.00 96.00 74 ILE A CA 1
ATOM 591 C C . ILE A 1 74 ? -8.460 -0.414 6.439 1.00 96.00 74 ILE A C 1
ATOM 593 O O . ILE A 1 74 ? -9.166 0.050 7.331 1.00 96.00 74 ILE A O 1
ATOM 597 N N . ILE A 1 75 ? -8.966 -0.811 5.267 1.00 95.62 75 ILE A N 1
ATOM 598 C CA . ILE A 1 75 ? -10.405 -0.748 4.954 1.00 95.62 75 ILE A CA 1
ATOM 599 C C . ILE A 1 75 ? -11.224 -1.540 5.982 1.00 95.62 75 ILE A C 1
ATOM 601 O O . ILE A 1 75 ? -12.189 -1.026 6.542 1.00 95.62 75 ILE A O 1
ATOM 605 N N . THR A 1 76 ? -10.796 -2.767 6.291 1.00 95.38 76 THR A N 1
ATOM 606 C CA . THR A 1 76 ? -11.461 -3.627 7.287 1.00 95.38 76 THR A CA 1
ATOM 607 C C . THR A 1 76 ? -11.458 -2.986 8.678 1.00 95.38 76 THR A C 1
ATOM 609 O O . THR A 1 76 ? -12.452 -3.048 9.403 1.00 95.38 76 THR A O 1
ATOM 612 N N . LEU A 1 77 ? -10.340 -2.365 9.067 1.00 95.19 77 LEU A N 1
ATOM 613 C CA . LEU A 1 77 ? -10.195 -1.700 10.358 1.00 95.19 77 LEU A CA 1
ATOM 614 C C . LEU A 1 77 ? -11.110 -0.479 10.474 1.00 95.19 77 LEU A C 1
ATOM 616 O O . LEU A 1 77 ? -11.763 -0.308 11.500 1.00 95.19 77 LEU A O 1
ATOM 620 N N . ILE A 1 78 ? -11.178 0.339 9.423 1.00 94.44 78 ILE A N 1
ATOM 621 C CA . ILE A 1 78 ? -12.021 1.537 9.373 1.00 94.44 78 ILE A CA 1
ATOM 622 C C . ILE A 1 78 ? -13.500 1.159 9.431 1.00 94.44 78 ILE A C 1
ATOM 624 O O . ILE A 1 78 ? -14.247 1.732 10.220 1.00 94.44 78 ILE A O 1
ATOM 628 N N . ASP A 1 79 ? -13.921 0.148 8.675 1.00 93.62 79 ASP A N 1
ATOM 629 C CA . ASP A 1 79 ? -15.294 -0.351 8.731 1.00 93.62 79 ASP A CA 1
ATOM 630 C C . ASP A 1 79 ? -15.659 -0.897 10.124 1.00 93.62 79 ASP A C 1
ATOM 632 O O . ASP A 1 79 ? -16.735 -0.630 10.666 1.00 93.62 79 ASP A O 1
ATOM 636 N N . LYS A 1 80 ? -14.734 -1.612 10.771 1.00 93.56 80 LYS A N 1
ATOM 637 C CA . LYS A 1 80 ? -14.925 -2.053 12.157 1.00 93.56 80 LYS A CA 1
ATOM 638 C C . LYS A 1 80 ? -15.029 -0.869 13.124 1.00 93.56 80 LYS A C 1
ATOM 640 O O . LYS A 1 80 ? -15.859 -0.901 14.028 1.00 93.56 80 LYS A O 1
ATOM 645 N N . MET A 1 81 ? -14.221 0.167 12.939 1.00 93.38 81 MET A N 1
ATOM 646 C CA . MET A 1 81 ? -14.249 1.368 13.772 1.00 93.38 81 MET A CA 1
ATOM 647 C C . MET A 1 81 ? -15.572 2.133 13.647 1.00 93.38 81 MET A C 1
ATOM 649 O O . MET A 1 81 ? -16.133 2.503 14.676 1.00 93.38 81 MET A O 1
ATOM 653 N N . GLN A 1 82 ? -16.116 2.279 12.431 1.00 93.38 82 GLN A N 1
ATOM 654 C CA . GLN A 1 82 ? -17.454 2.852 12.208 1.00 93.38 82 GLN A CA 1
ATOM 655 C C . GLN A 1 82 ? -18.516 2.119 13.023 1.00 93.38 82 GLN A C 1
ATOM 657 O O . GLN A 1 82 ? -19.289 2.743 13.744 1.00 93.38 82 GLN A O 1
ATOM 662 N N . ARG A 1 83 ? -18.503 0.782 12.976 1.00 92.31 83 ARG A N 1
ATOM 663 C CA . ARG A 1 83 ? -19.459 -0.059 13.709 1.00 92.31 83 ARG A CA 1
ATOM 664 C C . ARG A 1 83 ? -19.297 0.015 15.225 1.00 92.31 83 ARG A C 1
ATOM 666 O O . ARG A 1 83 ? -20.286 -0.041 15.942 1.00 92.31 83 ARG A O 1
ATOM 673 N N . LEU A 1 84 ? -18.065 0.113 15.725 1.00 91.44 84 LEU A N 1
ATOM 674 C CA . LEU A 1 84 ? -17.802 0.182 17.166 1.00 91.44 84 LEU A CA 1
ATOM 675 C C . LEU A 1 84 ? -18.184 1.530 17.780 1.00 91.44 84 LEU A C 1
ATOM 677 O O . LEU A 1 84 ? -18.590 1.556 18.939 1.00 91.44 84 LEU A O 1
ATOM 681 N N . ARG A 1 85 ? -18.036 2.618 17.018 1.00 89.94 85 ARG A N 1
ATOM 682 C CA . ARG A 1 85 ? -18.311 3.989 17.471 1.00 89.94 85 ARG A CA 1
ATOM 683 C C . ARG A 1 85 ? -19.663 4.532 17.007 1.00 89.94 85 ARG A C 1
ATOM 685 O O . ARG A 1 85 ? -20.042 5.616 17.429 1.00 89.94 85 ARG A O 1
ATOM 692 N N . SER A 1 86 ? -20.376 3.803 16.149 1.00 91.44 86 SER A N 1
ATOM 693 C CA . SER A 1 86 ? -21.613 4.257 15.499 1.00 91.44 86 SER A CA 1
ATOM 694 C C . SER A 1 86 ? -21.449 5.595 14.764 1.00 91.44 86 SER A C 1
ATOM 696 O O . SER A 1 86 ? -22.345 6.435 14.782 1.00 91.44 86 SER A O 1
ATOM 698 N N . ILE A 1 87 ? -20.294 5.792 14.115 1.00 91.19 87 ILE A N 1
ATOM 699 C CA . ILE A 1 87 ? -19.972 7.002 13.342 1.00 91.19 87 ILE A CA 1
ATOM 700 C C . ILE A 1 87 ? -19.895 6.699 11.848 1.00 91.19 87 ILE A C 1
ATOM 702 O O . ILE A 1 87 ? -19.587 5.580 11.438 1.00 91.19 87 ILE A O 1
ATOM 706 N N . THR A 1 88 ? -20.096 7.737 11.039 1.00 92.00 88 THR A N 1
ATOM 707 C CA . THR A 1 88 ? -19.773 7.717 9.609 1.00 92.00 88 THR A CA 1
ATOM 708 C C . THR A 1 88 ? -18.413 8.367 9.392 1.00 92.00 88 THR A C 1
ATOM 710 O O . THR A 1 88 ? -18.147 9.459 9.895 1.00 92.00 88 THR A O 1
ATOM 713 N N . ILE A 1 89 ? -17.539 7.697 8.647 1.00 92.69 89 ILE A N 1
ATOM 714 C CA . ILE A 1 89 ? -16.209 8.212 8.312 1.00 92.69 89 ILE A CA 1
ATOM 715 C C . ILE A 1 89 ? -16.322 9.373 7.329 1.00 92.69 89 ILE A C 1
ATOM 717 O O . ILE A 1 89 ? -17.124 9.355 6.398 1.00 92.69 89 ILE A O 1
ATOM 721 N N . HIS A 1 90 ? -15.468 10.379 7.510 1.00 93.81 90 HIS A N 1
ATOM 722 C CA . HIS A 1 90 ? -15.439 11.535 6.627 1.00 93.81 90 HIS A CA 1
ATOM 723 C C . HIS A 1 90 ? -15.076 11.127 5.177 1.00 93.81 90 HIS A C 1
ATOM 725 O O . HIS A 1 90 ? -14.075 10.427 4.986 1.00 93.81 90 HIS A O 1
ATOM 731 N N . PRO A 1 91 ? -15.774 11.622 4.133 1.00 93.88 91 PRO A N 1
ATOM 732 C CA . PRO A 1 91 ? -15.538 11.229 2.734 1.00 93.88 91 PRO A CA 1
ATOM 733 C C . PRO A 1 91 ? -14.085 11.375 2.251 1.00 93.88 91 PRO A C 1
ATOM 735 O O . PRO A 1 91 ? -13.581 10.546 1.498 1.00 93.88 91 PRO A O 1
ATOM 738 N N . ASN A 1 92 ? -13.360 12.391 2.732 1.00 94.69 92 ASN A N 1
ATOM 739 C CA . ASN A 1 92 ? -11.930 12.569 2.425 1.00 94.69 92 ASN A CA 1
ATOM 740 C C . ASN A 1 92 ? -11.043 11.387 2.858 1.00 94.69 92 ASN A C 1
ATOM 742 O O . ASN A 1 92 ? -10.016 11.134 2.220 1.00 94.69 92 ASN A O 1
ATOM 746 N N . ILE A 1 93 ? -11.410 10.664 3.923 1.00 95.06 93 ILE A N 1
ATOM 747 C CA . ILE A 1 93 ? -10.683 9.466 4.361 1.00 95.06 93 ILE A CA 1
ATOM 748 C C . ILE A 1 93 ? -10.878 8.363 3.324 1.00 95.06 93 ILE A C 1
ATOM 750 O O . ILE A 1 93 ? -9.896 7.799 2.843 1.00 95.06 93 ILE A O 1
ATOM 754 N N . GLN A 1 94 ? -12.125 8.121 2.915 1.00 94.56 94 GLN A N 1
ATOM 755 C CA . GLN A 1 94 ? -12.445 7.152 1.870 1.00 94.56 94 GLN A CA 1
ATOM 756 C C . GLN A 1 94 ? -11.737 7.495 0.549 1.00 94.56 94 GLN A C 1
ATOM 758 O O . GLN A 1 94 ? -11.006 6.659 0.019 1.00 94.56 94 GLN A O 1
ATOM 763 N N . SER A 1 95 ? -11.834 8.745 0.088 1.00 97.00 95 SER A N 1
ATOM 764 C CA . SER A 1 95 ? -11.162 9.205 -1.137 1.00 97.00 95 SER A CA 1
ATOM 765 C C . SER A 1 95 ? -9.639 9.018 -1.079 1.00 97.00 95 SER A C 1
ATOM 767 O O . SER A 1 95 ? -9.003 8.673 -2.076 1.00 97.00 95 SER A O 1
ATOM 769 N N . SER A 1 96 ? -9.023 9.203 0.092 1.00 97.69 96 SER A N 1
ATOM 770 C CA . SER A 1 96 ? -7.580 8.983 0.262 1.00 97.69 96 SER A CA 1
ATOM 771 C C . SER A 1 96 ? -7.194 7.509 0.097 1.00 97.69 96 SER A C 1
ATOM 773 O O . SER A 1 96 ? -6.153 7.212 -0.491 1.00 97.69 96 SER A O 1
ATOM 775 N N . LEU A 1 97 ? -8.030 6.586 0.579 1.00 97.12 97 LEU A N 1
ATOM 776 C CA . LEU A 1 97 ? -7.811 5.142 0.449 1.00 97.12 97 LEU A CA 1
ATOM 777 C C . LEU A 1 97 ? -8.096 4.643 -0.969 1.00 97.12 97 LEU A C 1
ATOM 779 O O . LEU A 1 97 ? -7.389 3.761 -1.453 1.00 97.12 97 LEU A O 1
ATOM 783 N N . GLU A 1 98 ? -9.085 5.214 -1.653 1.00 97.69 98 GLU A N 1
ATOM 784 C CA . GLU A 1 98 ? -9.367 4.938 -3.067 1.00 97.69 98 GLU A CA 1
ATOM 785 C C . GLU A 1 98 ? -8.192 5.364 -3.951 1.00 97.69 98 GLU A C 1
ATOM 787 O O . GLU A 1 98 ? -7.667 4.552 -4.711 1.00 97.69 98 GLU A O 1
ATOM 792 N N . LYS A 1 99 ? -7.672 6.582 -3.756 1.00 98.31 99 LYS A N 1
ATOM 793 C CA . LYS A 1 99 ? -6.478 7.070 -4.466 1.00 98.31 99 LYS A CA 1
ATOM 794 C C . LYS A 1 99 ? -5.238 6.221 -4.194 1.00 98.31 99 LYS A C 1
ATOM 796 O O . LYS A 1 99 ? -4.396 6.048 -5.072 1.00 98.31 99 LYS A O 1
ATOM 801 N N . TRP A 1 100 ? -5.095 5.681 -2.982 1.00 98.31 100 TRP A N 1
ATOM 802 C CA . TRP A 1 100 ? -4.024 4.726 -2.704 1.00 98.31 100 TRP A CA 1
ATOM 803 C C . TRP A 1 100 ? -4.195 3.438 -3.512 1.00 98.31 100 TRP A C 1
ATOM 805 O O . TRP A 1 100 ? -3.237 2.998 -4.147 1.00 98.31 100 TRP A O 1
ATOM 815 N N . LEU A 1 101 ? -5.406 2.882 -3.575 1.00 97.88 101 LEU A N 1
ATOM 816 C CA . LEU A 1 101 ? -5.696 1.700 -4.386 1.00 97.88 101 LEU A CA 1
ATOM 817 C C . LEU A 1 101 ? -5.423 1.930 -5.881 1.00 97.88 101 LEU A C 1
ATOM 819 O O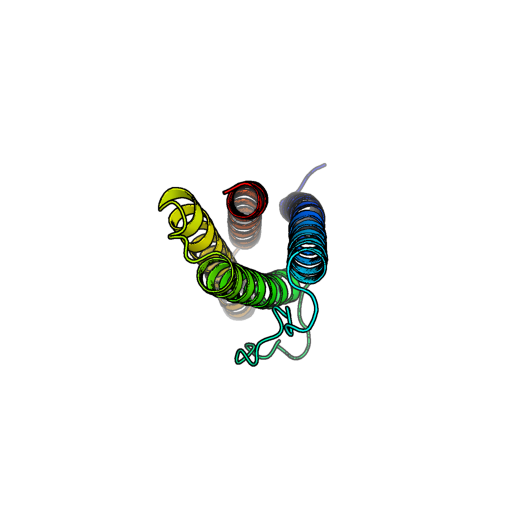 . LEU A 1 101 ? -4.842 1.068 -6.544 1.00 97.88 101 LEU A O 1
ATOM 823 N N . GLU A 1 102 ? -5.803 3.093 -6.407 1.00 98.19 102 GLU A N 1
ATOM 824 C CA . GLU A 1 102 ? -5.482 3.522 -7.774 1.00 98.19 102 GLU A CA 1
ATOM 825 C C . GLU A 1 102 ? -3.969 3.586 -8.005 1.00 98.19 102 GLU A C 1
ATOM 827 O O . GLU A 1 102 ? -3.475 3.042 -8.994 1.00 98.19 102 GLU A O 1
ATOM 832 N N . GLY A 1 103 ? -3.218 4.164 -7.063 1.00 98.31 103 GLY A N 1
ATOM 833 C CA . GLY A 1 103 ? -1.757 4.202 -7.107 1.00 98.31 103 GLY A CA 1
ATOM 834 C C . GLY A 1 103 ? -1.127 2.806 -7.162 1.00 98.31 103 GLY A C 1
ATOM 835 O O . GLY A 1 103 ? -0.239 2.566 -7.980 1.00 98.31 103 GLY A O 1
ATOM 836 N N . ILE A 1 104 ? -1.616 1.855 -6.355 1.00 97.88 104 ILE A N 1
ATOM 837 C CA . ILE A 1 104 ? -1.125 0.463 -6.374 1.00 97.88 104 ILE A CA 1
ATOM 838 C C . ILE A 1 104 ? -1.375 -0.166 -7.752 1.00 97.88 104 ILE A C 1
ATOM 840 O O . ILE A 1 104 ? -0.469 -0.765 -8.336 1.00 97.88 104 ILE A O 1
ATOM 844 N N . ARG A 1 105 ? -2.583 0.005 -8.306 1.00 97.19 105 ARG A N 1
ATOM 845 C CA . ARG A 1 105 ? -2.943 -0.506 -9.641 1.00 97.19 105 ARG A CA 1
ATOM 846 C C . ARG A 1 105 ? -2.102 0.126 -10.748 1.00 97.19 105 ARG A C 1
ATOM 848 O O . ARG A 1 105 ? -1.711 -0.576 -11.677 1.00 97.19 105 ARG A O 1
ATOM 855 N N . LYS A 1 106 ? -1.774 1.416 -10.640 1.00 98.12 106 LYS A N 1
ATOM 856 C CA . LYS A 1 106 ? -0.888 2.106 -11.587 1.00 98.12 106 LYS A CA 1
ATOM 857 C C . LYS A 1 106 ? 0.514 1.494 -11.580 1.00 98.12 106 LYS A C 1
ATOM 859 O O . LYS A 1 106 ? 1.023 1.164 -12.648 1.00 98.12 106 LYS A O 1
ATOM 864 N N . VAL A 1 107 ? 1.108 1.271 -10.405 1.00 98.00 107 VAL A N 1
ATOM 865 C CA . VAL A 1 107 ? 2.420 0.600 -10.289 1.00 98.00 107 VAL A CA 1
ATOM 866 C C . VAL A 1 107 ? 2.357 -0.822 -10.852 1.00 98.00 107 VAL A C 1
ATOM 868 O O . VAL A 1 107 ? 3.246 -1.230 -11.596 1.00 98.00 107 VAL A O 1
ATOM 871 N N . GLN A 1 108 ? 1.282 -1.564 -10.571 1.00 96.50 108 GLN A N 1
ATOM 872 C CA . GLN A 1 108 ? 1.070 -2.903 -11.124 1.00 96.50 108 GLN A CA 1
ATOM 873 C C . GLN A 1 108 ? 1.010 -2.904 -12.659 1.00 96.50 108 GLN A C 1
ATOM 875 O O . GLN A 1 108 ? 1.632 -3.758 -13.294 1.00 96.50 108 GLN A O 1
ATOM 880 N N . ALA A 1 109 ? 0.295 -1.950 -13.260 1.00 96.06 109 ALA A N 1
ATOM 881 C CA . ALA A 1 109 ? 0.218 -1.804 -14.710 1.00 96.06 109 ALA A CA 1
ATOM 882 C C . ALA A 1 109 ? 1.595 -1.492 -15.316 1.00 96.06 109 ALA A C 1
ATOM 884 O O . ALA A 1 109 ? 2.028 -2.201 -16.223 1.00 96.06 109 ALA A O 1
ATOM 885 N N . ARG A 1 110 ? 2.332 -0.523 -14.749 1.00 95.94 110 ARG A N 1
ATOM 886 C CA . ARG A 1 110 ? 3.695 -0.178 -15.196 1.00 95.94 110 ARG A CA 1
ATOM 887 C C . ARG A 1 110 ? 4.661 -1.350 -15.091 1.00 95.94 110 ARG A C 1
ATOM 889 O O . ARG A 1 110 ? 5.440 -1.590 -16.006 1.00 95.94 110 ARG A O 1
ATOM 896 N N . ARG A 1 111 ? 4.573 -2.126 -14.012 1.00 95.25 111 ARG A N 1
ATOM 897 C CA . ARG A 1 111 ? 5.399 -3.321 -13.832 1.00 95.25 111 ARG A CA 1
ATOM 898 C C . ARG A 1 111 ? 5.084 -4.401 -14.871 1.00 95.25 111 ARG A C 1
ATOM 900 O O . ARG A 1 111 ? 5.993 -5.056 -15.372 1.00 95.25 111 ARG A O 1
ATOM 907 N N . LYS A 1 112 ? 3.809 -4.578 -15.232 1.00 93.06 112 LYS A N 1
ATOM 908 C CA . LYS A 1 112 ? 3.400 -5.508 -16.296 1.00 93.06 112 LYS A CA 1
ATOM 909 C C . LYS A 1 112 ? 3.905 -5.051 -17.668 1.00 93.06 112 LYS A C 1
ATOM 911 O O . LYS A 1 112 ? 4.400 -5.885 -18.423 1.00 93.06 112 LYS A O 1
ATOM 916 N N . GLU A 1 113 ? 3.802 -3.757 -17.970 1.00 92.12 113 GLU A N 1
ATOM 917 C CA . GLU A 1 113 ? 4.344 -3.152 -19.196 1.00 92.12 113 GLU A CA 1
ATOM 918 C C . GLU A 1 113 ? 5.856 -3.379 -19.305 1.00 92.12 113 GLU A C 1
ATOM 920 O O . GLU A 1 113 ? 6.318 -3.880 -20.324 1.00 92.12 113 GLU A O 1
ATOM 925 N N . GLU A 1 114 ? 6.615 -3.116 -18.237 1.00 91.12 114 GLU A N 1
ATOM 926 C CA . GLU A 1 114 ? 8.068 -3.330 -18.198 1.00 91.12 114 GLU A CA 1
ATOM 927 C C . GLU A 1 114 ? 8.448 -4.788 -18.515 1.00 91.12 114 GLU A C 1
ATOM 929 O O . GLU A 1 114 ? 9.345 -5.031 -19.324 1.00 91.12 114 GLU A O 1
ATOM 934 N N . ILE A 1 115 ? 7.739 -5.765 -17.931 1.00 90.19 115 ILE A N 1
ATOM 935 C CA . ILE A 1 115 ? 7.974 -7.200 -18.170 1.00 90.19 115 ILE A CA 1
ATOM 936 C C . ILE A 1 115 ? 7.670 -7.577 -19.626 1.00 90.19 115 ILE A C 1
ATOM 938 O O . ILE A 1 115 ? 8.467 -8.267 -20.266 1.00 90.19 115 ILE A O 1
ATOM 942 N N . VAL A 1 116 ? 6.525 -7.136 -20.159 1.00 89.38 116 VAL A N 1
ATOM 943 C CA . VAL A 1 116 ? 6.126 -7.418 -21.549 1.00 89.38 116 VAL A CA 1
ATOM 944 C C . VAL A 1 116 ? 7.114 -6.786 -22.525 1.00 89.38 116 VAL A C 1
ATOM 946 O O . VAL A 1 116 ? 7.566 -7.447 -23.462 1.00 89.38 116 VAL A O 1
ATOM 949 N N . ASN A 1 117 ? 7.502 -5.535 -22.280 1.00 88.56 117 ASN A N 1
ATOM 950 C CA . ASN A 1 117 ? 8.469 -4.833 -23.106 1.00 88.56 117 ASN A CA 1
ATOM 951 C C . ASN A 1 117 ? 9.819 -5.551 -23.066 1.00 88.56 117 ASN A C 1
ATOM 953 O O . ASN A 1 117 ? 10.355 -5.852 -24.127 1.00 88.56 117 ASN A O 1
ATOM 957 N N . ALA A 1 118 ? 10.327 -5.925 -21.886 1.00 85.94 118 ALA A N 1
ATOM 958 C CA . ALA A 1 118 ? 11.569 -6.689 -21.753 1.00 85.94 118 ALA A CA 1
ATOM 959 C C . ALA A 1 118 ? 11.543 -8.001 -22.555 1.00 85.94 118 ALA A C 1
ATOM 961 O O . ALA A 1 118 ? 12.476 -8.279 -23.312 1.00 85.94 118 ALA A O 1
ATOM 962 N N . ALA A 1 119 ? 10.452 -8.768 -22.468 1.00 84.88 119 ALA A N 1
ATOM 963 C CA . ALA A 1 119 ? 10.289 -10.008 -23.225 1.00 84.88 119 ALA A CA 1
ATOM 964 C C . ALA A 1 119 ? 10.275 -9.780 -24.749 1.00 84.88 119 ALA A C 1
ATOM 966 O O . ALA A 1 119 ? 10.889 -10.544 -25.497 1.00 84.88 119 ALA A O 1
ATOM 967 N N . ASN A 1 120 ? 9.621 -8.714 -25.218 1.00 82.50 120 ASN A N 1
ATOM 968 C CA . ASN A 1 120 ? 9.583 -8.355 -26.637 1.00 82.50 120 ASN A CA 1
ATOM 969 C C . ASN A 1 120 ? 10.949 -7.877 -27.153 1.00 82.50 120 ASN A C 1
ATOM 971 O O . ASN A 1 120 ? 11.325 -8.210 -28.277 1.00 82.50 120 ASN A O 1
ATOM 975 N N . ARG A 1 121 ? 11.736 -7.162 -26.335 1.00 78.81 121 ARG A N 1
ATOM 976 C CA . ARG A 1 121 ? 13.092 -6.716 -26.709 1.00 78.81 121 ARG A CA 1
ATOM 977 C C . ARG A 1 121 ? 14.024 -7.889 -26.992 1.00 78.81 121 ARG A C 1
ATOM 979 O O . ARG A 1 121 ? 14.718 -7.864 -28.006 1.00 78.81 121 ARG A O 1
ATOM 986 N N . HIS A 1 122 ? 13.987 -8.928 -26.153 1.00 72.38 122 HIS A N 1
ATOM 987 C CA . HIS A 1 122 ? 14.780 -10.144 -26.364 1.00 72.38 122 HIS A CA 1
ATOM 988 C C . HIS A 1 122 ? 14.488 -10.825 -27.708 1.00 72.38 122 HIS A C 1
ATOM 990 O O . HIS A 1 122 ? 15.354 -11.515 -28.235 1.00 72.38 122 HIS A O 1
ATOM 996 N N . ARG A 1 123 ? 13.292 -10.622 -28.274 1.00 75.19 123 ARG A N 1
ATOM 997 C CA . ARG A 1 123 ? 12.888 -11.193 -29.565 1.00 75.19 123 ARG A CA 1
ATOM 998 C C . ARG A 1 123 ? 13.170 -10.277 -30.759 1.00 75.19 123 ARG A C 1
ATOM 1000 O O .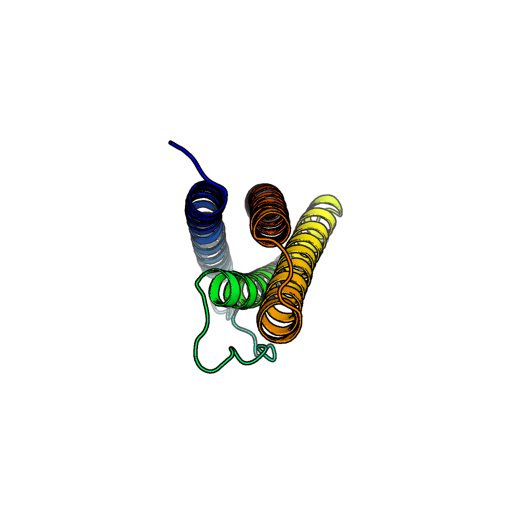 ARG A 1 123 ? 13.393 -10.788 -31.847 1.00 75.19 123 ARG A O 1
ATOM 1007 N N . ALA A 1 124 ? 13.138 -8.955 -30.572 1.00 73.38 124 ALA A N 1
ATOM 1008 C CA . ALA A 1 124 ? 13.101 -7.979 -31.668 1.00 73.38 124 ALA A CA 1
ATOM 1009 C C . ALA A 1 124 ? 14.320 -7.033 -31.762 1.00 73.38 124 ALA A C 1
ATOM 1011 O O . ALA A 1 124 ? 14.334 -6.162 -32.626 1.00 73.38 124 ALA A O 1
ATOM 1012 N N . GLY A 1 125 ? 15.330 -7.156 -30.890 1.00 68.56 125 GLY A N 1
ATOM 1013 C CA . GLY A 1 125 ? 16.560 -6.343 -30.975 1.00 68.56 125 GLY A CA 1
ATOM 1014 C C . GLY A 1 125 ? 16.359 -4.842 -30.699 1.00 68.56 125 GLY A C 1
ATOM 1015 O O . GLY A 1 125 ? 17.113 -4.007 -31.192 1.00 68.56 125 GLY A O 1
ATOM 1016 N N . ILE A 1 126 ? 15.322 -4.491 -29.936 1.00 67.88 126 ILE A N 1
ATOM 1017 C CA . ILE A 1 126 ? 14.898 -3.106 -29.663 1.00 67.88 126 ILE A CA 1
ATOM 1018 C C . ILE A 1 126 ? 15.953 -2.345 -28.816 1.00 67.88 126 ILE A C 1
ATOM 1020 O O . ILE A 1 126 ? 16.522 -2.935 -27.893 1.00 67.88 126 ILE A O 1
ATOM 1024 N N . PRO A 1 127 ? 16.180 -1.029 -29.050 1.00 73.00 127 PRO A N 1
ATOM 1025 C CA . PRO A 1 127 ? 17.234 -0.254 -28.384 1.00 73.00 127 PRO A CA 1
ATOM 1026 C C . PRO A 1 127 ? 17.085 -0.090 -26.861 1.00 73.00 127 PRO A C 1
ATOM 1028 O O . PRO A 1 127 ? 15.985 0.076 -26.329 1.00 73.00 127 PRO A O 1
ATOM 1031 N N . ARG A 1 128 ? 18.234 0.017 -26.177 1.00 74.12 128 ARG A N 1
ATOM 1032 C CA . ARG A 1 128 ? 18.379 0.217 -24.717 1.00 74.12 128 ARG A CA 1
ATOM 1033 C C . ARG A 1 128 ? 17.692 1.478 -24.165 1.00 74.12 128 ARG A C 1
ATOM 1035 O O . ARG A 1 128 ? 17.242 1.478 -23.029 1.00 74.12 128 ARG A O 1
ATOM 1042 N N . GLN A 1 129 ? 17.523 2.529 -24.972 1.00 77.31 129 GLN A N 1
ATOM 1043 C CA . GLN A 1 129 ? 16.814 3.753 -24.558 1.00 77.31 129 GLN A CA 1
ATOM 1044 C C . GLN A 1 129 ? 15.349 3.511 -24.156 1.00 77.31 129 GLN A C 1
ATOM 1046 O O . GLN A 1 129 ? 14.796 4.279 -23.372 1.00 77.31 129 GLN A O 1
ATOM 1051 N N . GLN A 1 130 ? 14.702 2.471 -24.693 1.00 79.50 130 GLN A N 1
ATOM 1052 C CA . GLN A 1 130 ? 13.323 2.148 -24.325 1.00 79.50 130 GLN A CA 1
ATOM 1053 C C . GLN A 1 130 ? 13.240 1.497 -22.938 1.00 79.50 130 GLN A C 1
ATOM 1055 O O . GLN A 1 130 ? 12.293 1.750 -22.202 1.00 79.50 130 GLN A O 1
ATOM 1060 N N . GLU A 1 131 ? 14.247 0.709 -22.557 1.00 83.69 131 GLU A N 1
ATOM 1061 C CA . GLU A 1 131 ? 14.349 0.122 -21.218 1.00 83.69 131 GLU A CA 1
ATOM 1062 C C . GLU A 1 131 ? 14.474 1.210 -20.149 1.00 83.69 131 GLU A C 1
ATOM 1064 O O . GLU A 1 131 ? 13.730 1.207 -19.172 1.00 83.69 131 GLU A O 1
ATOM 1069 N N . ASP A 1 132 ? 15.339 2.196 -20.388 1.00 88.88 132 ASP A N 1
ATOM 1070 C CA . ASP A 1 132 ? 15.512 3.340 -19.496 1.00 88.88 132 ASP A CA 1
ATOM 1071 C C . ASP A 1 132 ? 14.193 4.109 -19.290 1.00 88.88 132 ASP A C 1
ATOM 1073 O O . ASP A 1 132 ? 13.861 4.486 -18.167 1.00 88.88 132 ASP A O 1
ATOM 1077 N N . LYS A 1 133 ? 13.395 4.287 -20.353 1.00 90.38 133 LYS A N 1
ATOM 1078 C CA . LYS A 1 133 ? 12.071 4.928 -20.272 1.00 90.38 133 LYS A CA 1
ATOM 1079 C C . LYS A 1 133 ? 11.072 4.116 -19.450 1.00 90.38 133 LYS A C 1
ATOM 1081 O O . LYS A 1 133 ? 10.373 4.696 -18.620 1.00 90.38 133 LYS A O 1
ATOM 1086 N N . ASP A 1 134 ? 11.008 2.802 -19.662 1.00 91.50 134 ASP A N 1
ATOM 1087 C CA . ASP A 1 134 ? 10.107 1.913 -18.918 1.00 91.50 134 ASP A CA 1
ATOM 1088 C C . ASP A 1 134 ? 10.444 1.943 -17.413 1.00 91.50 134 ASP A C 1
ATOM 1090 O O . ASP A 1 134 ? 9.559 2.092 -16.564 1.00 91.50 134 ASP A O 1
ATOM 1094 N N . VAL A 1 135 ? 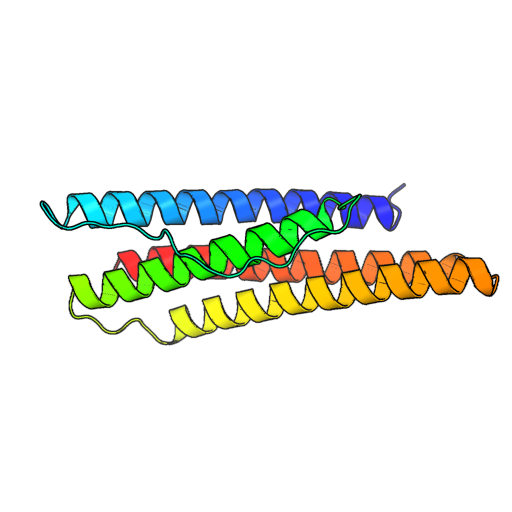11.739 1.886 -17.082 1.00 93.56 135 VAL A N 1
ATOM 1095 C CA . VAL A 1 135 ? 12.248 1.940 -15.703 1.00 93.56 135 VAL A CA 1
ATOM 1096 C C . VAL A 1 135 ? 11.933 3.285 -15.039 1.00 93.56 135 VAL A C 1
ATOM 1098 O O . VAL A 1 135 ? 11.463 3.309 -13.900 1.00 93.56 135 VAL A O 1
ATOM 1101 N N . LEU A 1 136 ? 12.129 4.407 -15.739 1.00 94.88 136 LEU A N 1
ATOM 1102 C CA . LEU A 1 136 ? 11.793 5.742 -15.222 1.00 94.88 136 LEU A CA 1
ATOM 1103 C C . LEU A 1 136 ? 10.283 5.933 -15.024 1.00 94.88 136 LEU A C 1
ATOM 1105 O O . LEU A 1 136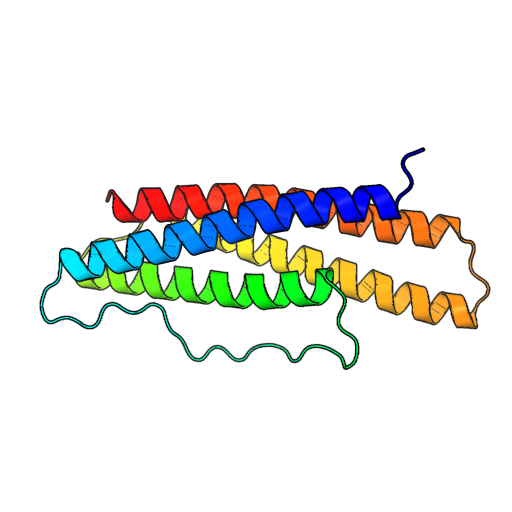 ? 9.853 6.532 -14.033 1.00 94.88 136 LEU A O 1
ATOM 1109 N N . ALA A 1 137 ? 9.457 5.399 -15.928 1.00 95.75 137 ALA A N 1
ATOM 1110 C CA . ALA A 1 137 ? 8.003 5.443 -15.790 1.00 95.75 137 ALA A CA 1
ATOM 1111 C C . ALA A 1 137 ? 7.535 4.655 -14.555 1.00 95.75 137 ALA A C 1
ATOM 1113 O O . ALA A 1 137 ? 6.660 5.114 -13.810 1.00 95.75 137 ALA A O 1
ATOM 1114 N N . LEU A 1 138 ? 8.152 3.498 -14.295 1.00 96.81 138 LEU A N 1
ATOM 1115 C CA . LEU A 1 138 ? 7.905 2.726 -13.085 1.00 96.81 138 LEU A CA 1
ATOM 1116 C C . LEU A 1 138 ? 8.352 3.486 -11.828 1.00 96.81 138 LEU A C 1
ATOM 1118 O O . LEU A 1 138 ? 7.563 3.601 -10.887 1.00 96.81 138 LEU A O 1
ATOM 1122 N N . ALA A 1 139 ? 9.556 4.066 -11.825 1.00 97.44 139 ALA A N 1
ATOM 1123 C CA . ALA A 1 139 ? 10.064 4.869 -10.709 1.00 97.44 139 ALA A CA 1
ATOM 1124 C C . ALA A 1 139 ? 9.128 6.044 -10.374 1.00 97.44 139 ALA A C 1
ATOM 1126 O O . ALA A 1 139 ? 8.789 6.262 -9.209 1.00 97.44 139 ALA A O 1
ATOM 1127 N N . THR A 1 140 ? 8.627 6.736 -11.401 1.00 97.88 140 THR A N 1
ATOM 1128 C CA . THR A 1 140 ? 7.649 7.825 -11.254 1.00 97.88 140 THR A CA 1
ATOM 1129 C C . THR A 1 140 ? 6.357 7.328 -10.605 1.00 97.88 140 THR A C 1
ATOM 1131 O O . THR A 1 140 ? 5.886 7.917 -9.634 1.00 97.88 140 THR A O 1
ATOM 1134 N N . SER A 1 141 ? 5.808 6.199 -11.067 1.00 98.19 141 SER A N 1
ATOM 1135 C CA . SER A 1 141 ? 4.586 5.630 -10.479 1.00 98.19 141 SER A CA 1
ATOM 1136 C C . SER A 1 141 ? 4.757 5.214 -9.011 1.00 98.19 141 SER A C 1
ATOM 1138 O O . SER A 1 141 ? 3.836 5.374 -8.213 1.00 98.19 141 SER A O 1
ATOM 1140 N N . ILE A 1 142 ? 5.947 4.743 -8.622 1.00 98.38 142 ILE A N 1
ATOM 1141 C CA . ILE A 1 142 ? 6.278 4.419 -7.226 1.00 98.38 142 ILE A CA 1
ATOM 1142 C C . ILE A 1 142 ? 6.399 5.695 -6.381 1.00 98.38 142 ILE A C 1
ATOM 1144 O O . ILE A 1 142 ? 5.954 5.725 -5.230 1.00 98.38 142 ILE A O 1
ATOM 1148 N N . SER A 1 143 ? 6.952 6.772 -6.941 1.00 98.25 143 SER A N 1
ATOM 1149 C CA . SER A 1 143 ? 7.005 8.069 -6.260 1.00 98.25 143 SER A CA 1
ATOM 1150 C C . SER A 1 143 ? 5.600 8.623 -5.987 1.00 98.25 143 SER A C 1
ATOM 1152 O O . SER A 1 143 ? 5.311 9.065 -4.874 1.00 98.25 143 SER A O 1
ATOM 1154 N N . GLU A 1 144 ? 4.686 8.517 -6.950 1.00 98.19 144 GLU A N 1
ATOM 1155 C CA . GLU A 1 144 ? 3.279 8.874 -6.742 1.00 98.19 144 GLU A CA 1
ATOM 1156 C C . GLU A 1 144 ? 2.607 7.978 -5.691 1.00 98.19 144 GLU A C 1
ATOM 1158 O O . GLU A 1 144 ? 1.941 8.481 -4.782 1.00 98.19 144 GLU A O 1
ATOM 1163 N N . LEU A 1 145 ? 2.823 6.656 -5.755 1.00 98.50 145 LEU A N 1
ATOM 1164 C CA . LEU A 1 145 ? 2.325 5.710 -4.752 1.00 98.50 145 LEU A CA 1
ATOM 1165 C C . LEU A 1 145 ? 2.793 6.095 -3.343 1.00 98.50 145 LEU A C 1
ATOM 1167 O O . LEU A 1 145 ? 1.995 6.092 -2.407 1.00 98.50 145 LEU A O 1
ATOM 1171 N N . THR A 1 146 ? 4.052 6.507 -3.197 1.00 98.50 146 THR A N 1
ATOM 1172 C CA . THR A 1 146 ? 4.610 7.006 -1.931 1.00 98.50 146 THR A CA 1
ATOM 1173 C C . THR A 1 146 ? 3.796 8.180 -1.381 1.00 98.50 146 THR A C 1
ATOM 1175 O O . THR A 1 146 ? 3.480 8.220 -0.189 1.00 98.50 146 THR A O 1
ATOM 1178 N N . ALA A 1 147 ? 3.406 9.131 -2.235 1.00 98.38 147 ALA A N 1
ATOM 1179 C CA . ALA A 1 147 ? 2.565 10.255 -1.830 1.00 98.38 147 ALA A CA 1
ATOM 1180 C C . ALA A 1 147 ? 1.160 9.799 -1.400 1.00 98.38 147 ALA A C 1
ATOM 1182 O O . ALA A 1 147 ? 0.612 10.319 -0.425 1.00 98.38 147 ALA A O 1
ATOM 1183 N N . HIS A 1 148 ? 0.580 8.809 -2.082 1.00 98.31 148 HIS A N 1
ATOM 1184 C CA . HIS A 1 148 ? -0.706 8.235 -1.688 1.00 98.31 148 HIS A CA 1
ATOM 1185 C C . HIS A 1 148 ? -0.637 7.477 -0.358 1.00 98.31 148 HIS A C 1
ATOM 1187 O O . HIS A 1 148 ? -1.529 7.655 0.468 1.00 98.31 148 HIS A O 1
ATOM 1193 N N . ILE A 1 149 ? 0.435 6.722 -0.097 1.00 98.25 149 ILE A N 1
ATOM 1194 C CA . ILE A 1 149 ? 0.660 6.039 1.188 1.00 98.25 149 ILE A CA 1
ATOM 1195 C C . ILE A 1 149 ? 0.725 7.053 2.334 1.00 98.25 149 ILE A C 1
ATOM 1197 O O . ILE A 1 149 ? 0.070 6.866 3.358 1.00 98.25 149 ILE A O 1
ATOM 1201 N N . LYS A 1 150 ? 1.460 8.162 2.156 1.00 97.75 150 LYS A N 1
ATOM 1202 C CA . LYS A 1 150 ? 1.525 9.244 3.155 1.00 97.75 150 LYS A CA 1
ATOM 1203 C C . LYS A 1 150 ? 0.134 9.795 3.477 1.00 97.75 150 LYS A C 1
ATOM 1205 O O . LYS A 1 150 ? -0.226 9.902 4.646 1.00 97.75 150 LYS A O 1
ATOM 1210 N N . ARG A 1 151 ? -0.671 10.090 2.449 1.00 97.62 151 ARG A N 1
ATOM 1211 C CA . ARG A 1 151 ? -2.051 10.578 2.623 1.00 97.62 151 ARG A CA 1
ATOM 1212 C C . ARG A 1 151 ? -2.946 9.542 3.301 1.00 97.62 151 ARG A C 1
ATOM 1214 O O . ARG A 1 151 ? -3.684 9.901 4.211 1.00 97.62 151 ARG A O 1
ATOM 1221 N N . ALA A 1 152 ? -2.855 8.272 2.908 1.00 96.75 152 ALA A N 1
ATOM 1222 C CA . ALA A 1 152 ? -3.606 7.181 3.523 1.00 96.75 152 ALA A CA 1
ATOM 1223 C C . ALA A 1 152 ? -3.260 7.019 5.010 1.00 96.75 152 ALA A C 1
ATOM 1225 O O . ALA A 1 152 ? -4.157 6.843 5.831 1.00 96.75 152 ALA A O 1
ATOM 1226 N N . ARG A 1 153 ? -1.980 7.163 5.377 1.00 97.06 153 ARG A N 1
ATOM 1227 C CA . ARG A 1 153 ? -1.540 7.153 6.775 1.00 97.06 153 ARG A CA 1
ATOM 1228 C C . ARG A 1 153 ? -2.191 8.273 7.585 1.00 97.06 153 ARG A C 1
ATOM 1230 O O . ARG A 1 153 ? -2.735 8.011 8.654 1.00 97.06 153 ARG A O 1
ATOM 1237 N N . THR A 1 154 ? -2.163 9.503 7.073 1.00 96.56 154 THR A N 1
ATOM 1238 C CA . THR A 1 154 ? -2.816 10.647 7.725 1.00 96.56 154 THR A CA 1
ATOM 1239 C C . THR A 1 154 ? -4.325 10.445 7.826 1.00 96.56 154 THR A C 1
ATOM 1241 O O . THR A 1 154 ? -4.900 10.697 8.879 1.00 96.56 154 THR A O 1
ATOM 1244 N N . ALA A 1 155 ? -4.964 9.945 6.766 1.00 95.06 155 ALA A N 1
ATOM 1245 C CA . ALA A 1 155 ? -6.393 9.652 6.749 1.00 95.06 155 ALA A CA 1
ATOM 1246 C C . ALA A 1 155 ? -6.775 8.604 7.803 1.00 95.06 155 ALA A C 1
ATOM 1248 O O . ALA A 1 155 ? -7.758 8.776 8.515 1.00 95.06 155 ALA A O 1
ATOM 1249 N N . GLN A 1 156 ? -5.974 7.550 7.952 1.00 93.81 156 GLN A N 1
ATOM 1250 C CA . GLN A 1 156 ? -6.190 6.526 8.968 1.00 93.81 156 GLN A CA 1
ATOM 1251 C C . GLN A 1 156 ? -6.010 7.072 10.392 1.00 93.81 156 GLN A C 1
ATOM 1253 O O . GLN A 1 156 ? -6.796 6.743 11.280 1.00 93.81 156 GLN A O 1
ATOM 1258 N N . TRP A 1 157 ? -5.001 7.918 10.619 1.00 94.06 157 TRP A N 1
ATOM 1259 C CA . TRP A 1 157 ? -4.830 8.592 11.905 1.00 94.06 157 TRP A CA 1
ATOM 1260 C C . TRP A 1 157 ? -6.024 9.502 12.220 1.00 94.06 157 TRP A C 1
ATOM 1262 O O . TRP A 1 157 ? -6.563 9.427 13.321 1.00 94.06 157 TRP A O 1
ATOM 1272 N N . ALA A 1 158 ? -6.477 10.297 11.245 1.00 93.25 158 ALA A N 1
ATOM 1273 C CA . ALA A 1 158 ? -7.626 11.188 11.391 1.00 93.25 158 ALA A CA 1
ATOM 1274 C C . ALA A 1 158 ? -8.910 10.410 11.699 1.00 93.25 158 ALA A C 1
ATOM 1276 O O . ALA A 1 158 ? -9.667 10.807 12.577 1.00 93.25 158 ALA A O 1
ATOM 1277 N N . ALA A 1 159 ? -9.108 9.264 11.045 1.00 92.56 159 ALA A N 1
ATOM 1278 C CA . ALA A 1 159 ? -10.229 8.371 11.301 1.00 92.56 159 ALA A CA 1
ATOM 1279 C C . ALA A 1 159 ? -10.311 7.958 12.784 1.00 92.56 159 ALA A C 1
ATOM 1281 O O . ALA A 1 159 ? -11.394 7.924 13.355 1.00 92.56 159 ALA A O 1
ATOM 1282 N N . LEU A 1 160 ? -9.168 7.693 13.428 1.00 91.38 160 LEU A N 1
ATOM 1283 C CA . LEU A 1 160 ? -9.115 7.336 14.849 1.00 91.38 160 LEU A CA 1
ATOM 1284 C C . LEU A 1 160 ? -9.470 8.505 15.786 1.00 91.38 160 LEU A C 1
ATOM 1286 O O . LEU A 1 160 ? -9.878 8.241 16.917 1.00 91.38 160 LEU A O 1
ATOM 1290 N N . GLN A 1 161 ? -9.313 9.757 15.349 1.00 91.12 161 GLN A N 1
ATOM 1291 C CA . GLN A 1 161 ? -9.617 10.945 16.159 1.00 91.12 161 GLN A CA 1
ATOM 1292 C C . GLN A 1 161 ? -11.086 11.390 16.077 1.00 91.12 161 GLN A C 1
ATOM 1294 O O . GLN A 1 161 ? -11.479 12.264 16.845 1.00 91.12 161 GLN A O 1
ATOM 1299 N N . MET A 1 162 ? -11.870 10.823 15.151 1.00 87.75 162 MET A N 1
ATOM 1300 C CA . MET A 1 162 ? -13.314 11.067 15.023 1.00 87.75 162 MET A CA 1
ATOM 1301 C C . MET A 1 162 ? -14.110 10.286 16.067 1.00 87.75 162 MET A C 1
ATOM 1303 O O . MET A 1 162 ? -15.044 10.880 16.637 1.00 87.75 162 MET A O 1
#

Secondary structure (DSSP, 8-state):
---HHHHHHHHHHHHHHHHHHHHHHHHHHHHHHHHHSTTS---------PPPPPSS--HHHHHHHHHHHHHHHHHHHHHHHHHHHT-PPPHHHHHHHHHHHHHHHHHHHHHHHHHHHHHHHHHHT--HHHHHHHHHHHHHHHHHHHHHHHHHHHHHHHHHH-

pLDDT: mean 91.89, std 7.77, range [47.44, 98.5]

Radius of gyration: 18.4 Å; chains: 1; bounding box: 48×30×58 Å

InterPro domains:
  IPR027963 Meiosis-specific coiled-coil domain-containing protein MEIOC [PF15189] (1-162)
  IPR027963 Meiosis-specific coiled-coil domain-containing protein MEIOC [PTHR33861] (1-162)

Organism: Lottia gigantea (NCBI:txid225164)

Foldseek 3Di:
DDALVNLLVVLLVLLVVLVVLLVVLLVVLQVVVCVVDDPDDRFLDDDDDFPDAPPDHDSLSVSLRVLVRSLSSLVSNLVVLCVSVVDDQDVLLVVLSVQLNVLSVQLVVLVVVLVVVVVVCVVPVDDPVVNRVSSNSNSVSSNSNSVSSNSNSVSSVVSSVD

Sequence (162 aa):
RSGPSNELHVKLEECYEQFKGVEKERKKTEAELARQNPGKKVSSANNIVIPRLPSNPSRVDRLIVDSFREHARIITLIDKMQRLRSITIHPNIQSSLEKWLEGIRKVQARRKEEIVNAANRHRAGIPRQQEDKDVLALATSISELTAHIKRARTAQWAALQM